Protein AF-A0AAN6IJQ5-F1 (afdb_monomer)

Sequence (77 aa):
PTIVERVSFLAWKDEAFDFWNAWARVYDRASPAAALLRAFSDEWYLVNVVENNFQKDSASIFELFDGLGQPLPEKAQ

Mean predicted aligned error: 6.29 Å

Solvent-accessible surface area (backbone atoms only — not comparable to full-atom values): 5094 Å² total; per-residue (Å²): 139,89,82,91,53,71,69,63,50,63,68,44,45,61,61,60,41,47,50,34,53,57,56,21,66,78,40,59,80,88,35,71,65,21,49,54,30,43,44,52,55,74,74,56,84,91,83,88,86,81,78,84,64,77,86,53,65,84,66,59,64,55,59,78,56,65,72,68,90,56,80,78,78,76,78,83,128

Radius of gyration: 17.77 Å; Cα contacts (8 Å, |Δi|>4): 29; chains: 1; bounding box: 36×43×39 Å

Secondary structure (DSSP, 8-state):
-----HHHHHHHHHHHHHHHHHHHTTS-TTSHHHHHHHHHHHHPPP-------TTS-GGGGGGGGTTTTSPPPP---

pLDDT: mean 89.61, std 10.61, range [41.25, 97.81]

Foldseek 3Di:
DDDDDPVVCVVCVVVVLVVLVVVLVVDDCPDPSSVVSNCCSVPDDDDDDDDPPPVDDPCVSCVVCVCPPPPDPDDDD

Structure (mmCIF, N/CA/C/O backbone):
data_AF-A0AAN6IJQ5-F1
#
_entry.id   AF-A0AAN6IJQ5-F1
#
loop_
_atom_site.group_PDB
_atom_site.id
_atom_site.type_symbol
_atom_site.label_atom_id
_atom_site.label_alt_id
_atom_site.label_comp_id
_atom_site.label_asym_id
_atom_site.label_entity_id
_atom_site.label_seq_id
_atom_site.pdbx_PDB_ins_code
_atom_site.Cartn_x
_atom_site.Cartn_y
_atom_site.Cartn_z
_atom_site.occupancy
_atom_site.B_iso_or_equiv
_atom_site.auth_seq_id
_atom_site.auth_comp_id
_atom_site.auth_asym_id
_atom_site.auth_atom_id
_atom_site.pdbx_PDB_model_num
ATOM 1 N N . PRO A 1 1 ? -20.441 14.268 5.369 1.00 55.75 1 PRO A N 1
ATOM 2 C CA . PRO A 1 1 ? -20.298 12.945 6.024 1.00 55.75 1 PRO A CA 1
ATOM 3 C C . PRO A 1 1 ? -19.421 12.066 5.130 1.00 55.75 1 PRO A C 1
ATOM 5 O O . PRO A 1 1 ? -19.635 12.084 3.923 1.00 55.75 1 PRO A O 1
ATOM 8 N N . THR A 1 2 ? -18.432 11.371 5.693 1.00 83.25 2 THR A N 1
ATOM 9 C CA . THR A 1 2 ? -17.525 10.482 4.944 1.00 83.25 2 THR A CA 1
ATOM 10 C C . THR A 1 2 ? -17.906 9.042 5.265 1.00 83.25 2 THR A C 1
ATOM 12 O O . THR A 1 2 ? -18.018 8.699 6.438 1.00 83.25 2 THR A O 1
ATOM 15 N N . ILE A 1 3 ? -18.160 8.223 4.245 1.00 86.06 3 ILE A N 1
ATOM 16 C CA . ILE A 1 3 ? -18.639 6.841 4.390 1.00 86.06 3 ILE A CA 1
ATOM 17 C C . ILE A 1 3 ? -17.670 5.918 3.651 1.00 86.06 3 ILE A C 1
ATOM 19 O O . ILE A 1 3 ? -17.225 6.247 2.553 1.00 86.06 3 ILE A O 1
ATOM 23 N N . VAL A 1 4 ? -17.358 4.767 4.247 1.00 86.44 4 VAL A N 1
ATOM 24 C CA . VAL A 1 4 ? -16.584 3.700 3.603 1.00 86.44 4 VAL A CA 1
ATOM 25 C C . VAL A 1 4 ? -17.557 2.652 3.078 1.00 86.44 4 VAL A C 1
ATOM 27 O O . VAL A 1 4 ? -18.319 2.067 3.844 1.00 86.44 4 VAL A O 1
ATOM 30 N N . GLU A 1 5 ? -17.536 2.413 1.769 1.00 92.56 5 GLU A N 1
ATOM 31 C CA . GLU A 1 5 ? -18.428 1.466 1.105 1.00 92.56 5 GLU A CA 1
ATOM 32 C C . GLU A 1 5 ? -17.643 0.536 0.177 1.00 92.56 5 GLU A C 1
ATOM 34 O O . GLU A 1 5 ? -16.758 0.964 -0.566 1.00 92.56 5 GLU A O 1
ATOM 39 N N . ARG A 1 6 ? -18.011 -0.750 0.178 1.00 92.31 6 ARG A N 1
ATOM 40 C CA . ARG A 1 6 ? -17.360 -1.786 -0.633 1.00 92.31 6 ARG A CA 1
ATOM 41 C C . ARG A 1 6 ? -17.385 -1.486 -2.133 1.00 92.31 6 ARG A C 1
ATOM 43 O O . ARG A 1 6 ? -16.377 -1.705 -2.795 1.00 92.31 6 ARG A O 1
ATOM 50 N N . VAL A 1 7 ? -18.520 -1.041 -2.676 1.00 92.56 7 VAL A N 1
ATOM 51 C CA . VAL A 1 7 ? -18.661 -0.785 -4.123 1.00 92.56 7 VAL A CA 1
ATOM 52 C C . VAL A 1 7 ? -17.731 0.348 -4.544 1.00 92.56 7 VAL A C 1
ATOM 54 O O . VAL A 1 7 ? -16.947 0.180 -5.475 1.00 92.56 7 VAL A O 1
ATOM 57 N N . SER A 1 8 ? -17.753 1.448 -3.792 1.00 93.75 8 SER A N 1
ATOM 58 C CA . SER A 1 8 ? -16.856 2.586 -3.990 1.00 93.75 8 SER A CA 1
ATOM 59 C C . SER A 1 8 ? -15.377 2.181 -3.886 1.00 93.75 8 SER A C 1
ATOM 61 O O . SER A 1 8 ? -14.574 2.564 -4.730 1.00 93.75 8 SER A O 1
ATOM 63 N N . PHE A 1 9 ? -15.014 1.338 -2.912 1.00 94.94 9 PHE A N 1
ATOM 64 C CA . PHE A 1 9 ? -13.642 0.842 -2.762 1.00 94.94 9 PHE A CA 1
ATOM 65 C C . PHE A 1 9 ? -13.191 -0.040 -3.935 1.00 94.94 9 PHE A C 1
ATOM 67 O O . PHE A 1 9 ? -12.079 0.115 -4.429 1.00 94.94 9 PHE A O 1
ATOM 74 N N . LEU A 1 10 ? -14.052 -0.945 -4.412 1.00 93.25 10 LEU A N 1
ATOM 75 C CA . LEU A 1 10 ? -13.737 -1.797 -5.561 1.00 93.25 10 LEU A CA 1
ATOM 76 C C . LEU A 1 10 ? -13.628 -1.002 -6.864 1.00 93.25 10 LEU A C 1
ATOM 78 O O . LEU A 1 10 ? -12.793 -1.351 -7.690 1.00 93.25 10 LEU A O 1
ATOM 82 N N . ALA A 1 11 ? -14.431 0.051 -7.034 1.00 93.50 11 ALA A N 1
ATOM 83 C CA . ALA A 1 11 ? -14.312 0.959 -8.172 1.00 93.50 11 ALA A CA 1
ATOM 84 C C . ALA A 1 11 ? -13.004 1.766 -8.124 1.00 93.50 11 ALA A C 1
ATOM 86 O O . ALA A 1 11 ? -12.381 1.990 -9.155 1.00 93.50 11 ALA A O 1
ATOM 87 N N . TRP A 1 12 ? -12.568 2.167 -6.927 1.00 95.38 12 TRP A N 1
ATOM 88 C CA . TRP A 1 12 ? -11.331 2.922 -6.734 1.00 95.38 12 TRP A CA 1
ATOM 89 C C . TRP A 1 12 ? -10.056 2.062 -6.797 1.00 95.38 12 TRP A C 1
ATOM 91 O O . TRP A 1 12 ? -8.991 2.582 -7.122 1.00 95.38 12 TRP A O 1
ATOM 101 N N . LYS A 1 13 ? -10.126 0.750 -6.518 1.00 94.44 13 LYS A N 1
ATOM 102 C CA . LYS A 1 13 ? -8.919 -0.097 -6.417 1.00 94.44 13 LYS A CA 1
ATOM 103 C C . LYS A 1 13 ? -8.058 -0.067 -7.682 1.00 94.44 13 LYS A C 1
ATOM 105 O O . LYS A 1 13 ? -6.840 -0.122 -7.571 1.00 94.44 13 LYS A O 1
ATOM 110 N N . ASP A 1 14 ? -8.682 -0.018 -8.859 1.00 93.44 14 ASP A N 1
ATOM 111 C CA . ASP A 1 14 ? -7.961 -0.090 -10.133 1.00 93.44 14 ASP A CA 1
ATOM 112 C C . ASP A 1 14 ? -7.108 1.170 -10.328 1.00 93.44 14 ASP A C 1
ATOM 114 O O . ASP A 1 14 ? -5.924 1.074 -10.642 1.00 93.44 14 ASP A O 1
ATOM 118 N N . GLU A 1 15 ? -7.666 2.340 -10.001 1.00 94.88 15 GLU A N 1
ATOM 119 C CA . GLU A 1 15 ? -6.923 3.602 -9.959 1.00 94.88 15 GLU A CA 1
ATOM 120 C C . GLU A 1 15 ? -5.801 3.559 -8.912 1.00 94.88 15 GLU A C 1
ATOM 122 O O . GLU A 1 15 ? -4.673 3.970 -9.187 1.00 94.88 15 GLU A O 1
ATOM 127 N N . ALA A 1 16 ? -6.084 3.017 -7.723 1.00 93.81 16 ALA A N 1
ATOM 128 C CA . ALA A 1 16 ? -5.087 2.883 -6.667 1.00 93.81 16 ALA A CA 1
ATOM 129 C C . ALA A 1 16 ? -3.875 2.052 -7.126 1.00 93.81 16 ALA A C 1
ATOM 131 O O . ALA A 1 16 ? -2.733 2.473 -6.936 1.00 93.81 16 ALA A O 1
ATOM 132 N N . PHE A 1 17 ? -4.115 0.899 -7.758 1.00 93.94 17 PHE A N 1
ATOM 133 C CA . PHE A 1 17 ? -3.060 0.017 -8.259 1.00 93.94 17 PHE A CA 1
ATOM 134 C C . PHE A 1 17 ? -2.265 0.632 -9.422 1.00 93.94 17 PHE A C 1
ATOM 136 O O . PHE A 1 17 ? -1.049 0.436 -9.512 1.00 93.94 17 PHE A O 1
ATOM 143 N N . ASP A 1 18 ? -2.903 1.448 -10.261 1.00 94.50 18 ASP A N 1
ATOM 144 C CA . ASP A 1 18 ? -2.234 2.143 -11.361 1.00 94.50 18 ASP A CA 1
ATOM 145 C C . ASP A 1 18 ? -1.198 3.181 -10.900 1.00 94.50 18 ASP A C 1
ATOM 147 O O . ASP A 1 18 ? -0.233 3.451 -11.628 1.00 94.50 18 ASP A O 1
ATOM 151 N N . PHE A 1 19 ? -1.307 3.723 -9.680 1.00 95.62 19 PHE A N 1
ATOM 152 C CA . PHE A 1 19 ? -0.303 4.659 -9.160 1.00 95.62 19 PHE A CA 1
ATOM 153 C C . PHE A 1 19 ? 1.086 4.033 -9.022 1.00 95.62 19 PHE A C 1
ATOM 155 O O . PHE A 1 19 ? 2.079 4.686 -9.356 1.00 95.62 19 PHE A O 1
ATOM 162 N N . TRP A 1 20 ? 1.190 2.769 -8.599 1.00 94.94 20 TRP A N 1
ATOM 163 C CA . TRP A 1 20 ? 2.484 2.079 -8.528 1.00 94.94 20 TRP A CA 1
ATOM 164 C C . TRP A 1 20 ? 3.107 1.911 -9.915 1.00 94.94 20 TRP A C 1
ATOM 166 O O . TRP A 1 20 ? 4.303 2.157 -10.096 1.00 94.94 20 TRP A O 1
ATOM 176 N N . ASN A 1 21 ? 2.288 1.599 -10.921 1.00 92.75 21 ASN A N 1
ATOM 177 C CA . ASN A 1 21 ? 2.724 1.524 -12.313 1.00 92.75 21 ASN A CA 1
ATOM 178 C C . ASN A 1 21 ? 3.183 2.882 -12.854 1.00 92.75 21 ASN A C 1
ATOM 180 O O . ASN A 1 21 ? 4.177 2.955 -13.582 1.00 92.75 21 ASN A O 1
ATOM 184 N N . ALA A 1 22 ? 2.485 3.963 -12.502 1.00 95.69 22 ALA A N 1
ATOM 185 C CA . ALA A 1 22 ? 2.886 5.318 -12.861 1.00 95.69 22 ALA A CA 1
ATOM 186 C C . ALA A 1 22 ? 4.219 5.700 -12.200 1.00 95.69 22 ALA A C 1
ATOM 188 O O . ALA A 1 22 ? 5.115 6.209 -12.876 1.00 95.69 22 ALA A O 1
ATOM 189 N N . TRP A 1 23 ? 4.394 5.383 -10.915 1.00 96.00 23 TRP A N 1
ATOM 190 C CA . TRP A 1 23 ? 5.636 5.640 -10.188 1.00 96.00 23 TRP A CA 1
ATOM 191 C C . TRP A 1 23 ? 6.811 4.835 -10.761 1.00 96.00 23 TRP A C 1
ATOM 193 O O . TRP A 1 23 ? 7.898 5.380 -10.966 1.00 96.00 23 TRP A O 1
ATOM 203 N N . ALA A 1 24 ? 6.595 3.571 -11.139 1.00 96.25 24 ALA A N 1
ATOM 204 C CA . ALA A 1 24 ? 7.628 2.727 -11.739 1.00 96.25 24 ALA A CA 1
ATOM 205 C C . ALA A 1 24 ? 8.229 3.319 -13.029 1.00 96.25 24 ALA A C 1
ATOM 207 O O . ALA A 1 24 ? 9.389 3.050 -13.338 1.00 96.25 24 ALA A O 1
ATOM 208 N N . ARG A 1 25 ? 7.472 4.140 -13.775 1.00 95.31 25 ARG A N 1
ATOM 209 C CA . ARG A 1 25 ? 7.921 4.782 -15.028 1.00 95.31 25 ARG A CA 1
ATOM 210 C C . ARG A 1 25 ? 8.927 5.916 -14.820 1.00 95.31 25 ARG A C 1
ATOM 212 O O . ARG A 1 25 ? 9.547 6.333 -15.792 1.00 95.31 25 ARG A O 1
ATOM 219 N N . VAL A 1 26 ? 9.085 6.413 -13.592 1.00 97.00 26 VAL A N 1
ATOM 220 C CA . VAL A 1 26 ? 10.082 7.447 -13.256 1.00 97.00 26 VAL A CA 1
ATOM 221 C C . VAL A 1 26 ? 11.502 6.868 -13.243 1.00 97.00 26 VAL A C 1
ATO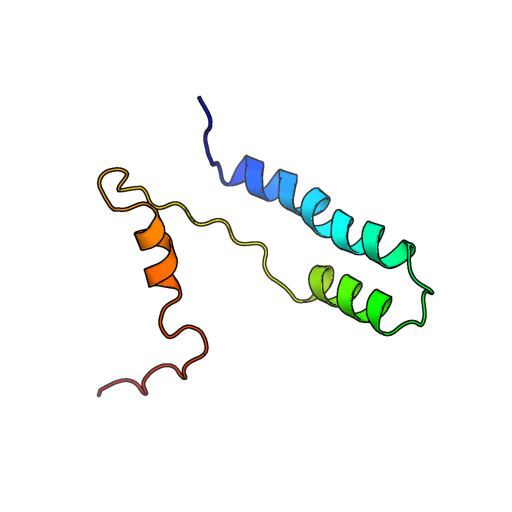M 223 O O . VAL A 1 26 ? 12.475 7.591 -13.445 1.00 97.00 26 VAL A O 1
ATOM 226 N N . TYR A 1 27 ? 11.628 5.559 -13.031 1.00 97.06 27 TYR A N 1
ATOM 227 C CA . TYR A 1 27 ? 12.903 4.855 -13.007 1.00 97.06 27 TYR A CA 1
ATOM 228 C C . TYR A 1 27 ? 13.204 4.203 -14.357 1.00 97.06 27 TYR A C 1
ATOM 230 O O . TYR A 1 27 ? 12.307 3.946 -15.162 1.00 97.06 27 TYR A O 1
ATOM 238 N N . ASP A 1 28 ? 14.477 3.866 -14.583 1.00 97.00 28 ASP A N 1
ATOM 239 C CA . ASP A 1 28 ? 14.844 3.018 -15.715 1.00 97.00 28 ASP A CA 1
ATOM 240 C C . ASP A 1 28 ? 14.046 1.707 -15.660 1.00 97.00 28 ASP A C 1
ATOM 242 O O . ASP A 1 28 ? 13.908 1.085 -14.599 1.00 97.00 28 ASP A O 1
ATOM 246 N N . ARG A 1 29 ? 13.516 1.279 -16.809 1.00 92.88 29 ARG A N 1
ATOM 247 C CA . ARG A 1 29 ? 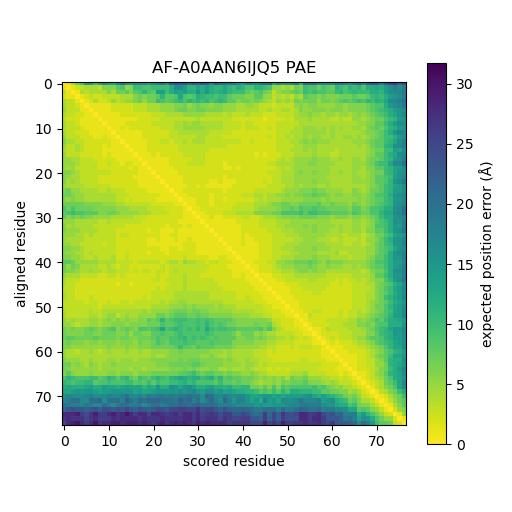12.639 0.108 -16.907 1.00 92.88 29 ARG A CA 1
ATOM 248 C C . ARG A 1 29 ? 13.296 -1.159 -16.356 1.00 92.88 29 ARG A C 1
ATOM 250 O O . ARG A 1 29 ? 12.577 -1.975 -15.778 1.00 92.88 29 ARG A O 1
ATOM 257 N N . ALA A 1 30 ? 14.606 -1.324 -16.530 1.00 95.06 30 ALA A N 1
ATOM 258 C CA . ALA A 1 30 ? 15.364 -2.483 -16.066 1.00 95.06 30 ALA A CA 1
ATOM 259 C C . ALA A 1 30 ? 15.886 -2.327 -14.627 1.00 95.06 30 ALA A C 1
ATOM 261 O O . ALA A 1 30 ? 16.528 -3.237 -14.103 1.00 95.06 30 ALA A O 1
ATOM 262 N N . SER A 1 31 ? 15.625 -1.193 -13.971 1.00 97.81 31 SER A N 1
ATOM 263 C CA . SER A 1 31 ? 16.097 -0.968 -12.608 1.00 97.81 31 SER A CA 1
ATOM 264 C C . SER A 1 31 ? 15.390 -1.880 -11.591 1.00 97.81 31 SER A C 1
ATOM 266 O O . SER A 1 31 ? 14.186 -2.139 -11.715 1.00 97.81 31 SER A O 1
ATOM 268 N N . PRO A 1 32 ? 16.095 -2.298 -10.522 1.00 97.50 32 PRO A N 1
ATOM 269 C CA . PRO A 1 32 ? 15.478 -3.010 -9.403 1.00 97.50 32 PRO A CA 1
ATOM 270 C C . PRO A 1 32 ? 14.320 -2.233 -8.760 1.00 97.50 32 PRO A C 1
ATOM 272 O O . PRO A 1 32 ? 13.328 -2.832 -8.357 1.00 97.50 32 PRO A O 1
ATOM 275 N N . ALA A 1 33 ? 14.406 -0.898 -8.717 1.00 96.88 33 ALA A N 1
ATOM 276 C CA . ALA A 1 33 ? 13.352 -0.041 -8.177 1.00 96.88 33 ALA A CA 1
ATOM 277 C C . ALA A 1 33 ? 12.056 -0.121 -9.003 1.00 96.88 33 ALA A C 1
ATOM 279 O O . ALA A 1 33 ? 10.977 -0.298 -8.440 1.00 96.88 33 ALA A O 1
ATOM 280 N N . ALA A 1 34 ? 12.153 -0.060 -10.338 1.00 96.50 34 ALA A N 1
ATOM 281 C CA . ALA A 1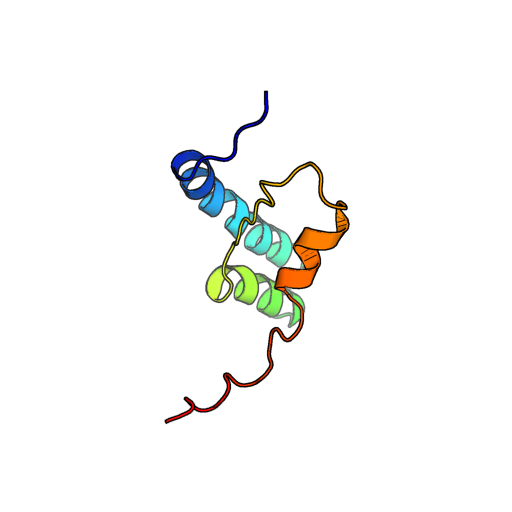 34 ? 10.992 -0.217 -11.213 1.00 96.50 34 ALA A CA 1
ATOM 282 C C . ALA A 1 34 ? 10.369 -1.618 -11.103 1.00 96.50 34 ALA A C 1
ATOM 284 O O . ALA A 1 34 ? 9.150 -1.753 -11.194 1.00 96.50 34 ALA A O 1
ATOM 285 N N . ALA A 1 35 ? 11.190 -2.658 -10.922 1.00 96.38 35 ALA A N 1
ATOM 286 C CA . ALA A 1 35 ? 10.709 -4.022 -10.710 1.00 96.38 35 ALA A CA 1
ATOM 287 C C . 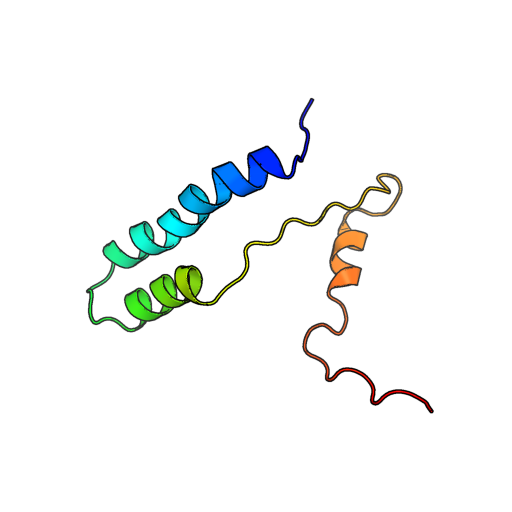ALA A 1 35 ? 9.949 -4.162 -9.381 1.00 96.38 35 ALA A C 1
ATOM 289 O O . ALA A 1 35 ? 8.843 -4.692 -9.383 1.00 96.38 35 ALA A O 1
ATOM 290 N N . LEU A 1 36 ? 10.490 -3.617 -8.286 1.00 95.75 36 LEU A N 1
ATOM 291 C CA . LEU A 1 36 ? 9.833 -3.618 -6.976 1.00 95.75 36 LEU A CA 1
ATOM 292 C C . LEU A 1 36 ? 8.477 -2.899 -7.009 1.00 95.75 36 LEU A C 1
ATOM 294 O O . LEU A 1 36 ? 7.498 -3.406 -6.473 1.00 95.75 36 LEU A O 1
ATOM 298 N N . LEU A 1 37 ? 8.403 -1.738 -7.666 1.00 95.81 37 LEU A N 1
ATOM 299 C CA . LEU A 1 37 ? 7.154 -0.979 -7.758 1.00 95.81 37 LEU A CA 1
ATOM 300 C C . LEU A 1 37 ? 6.064 -1.730 -8.534 1.00 95.81 37 LEU A C 1
ATOM 302 O O . LEU A 1 37 ? 4.911 -1.698 -8.122 1.00 95.81 37 LEU A O 1
ATOM 306 N N . ARG A 1 38 ? 6.424 -2.447 -9.606 1.00 94.81 38 ARG A N 1
ATOM 307 C CA . ARG A 1 38 ? 5.483 -3.320 -10.331 1.00 94.81 38 ARG A CA 1
ATOM 308 C C . ARG A 1 38 ? 5.047 -4.527 -9.495 1.00 94.81 38 ARG A C 1
ATOM 310 O O . ARG A 1 38 ? 3.882 -4.891 -9.519 1.00 94.81 38 ARG A O 1
ATOM 317 N N . ALA A 1 39 ? 5.939 -5.098 -8.686 1.00 95.75 39 ALA A N 1
ATOM 318 C CA . ALA A 1 39 ? 5.568 -6.199 -7.796 1.00 95.75 39 ALA A CA 1
ATOM 319 C C . ALA A 1 39 ? 4.487 -5.791 -6.773 1.00 95.75 39 A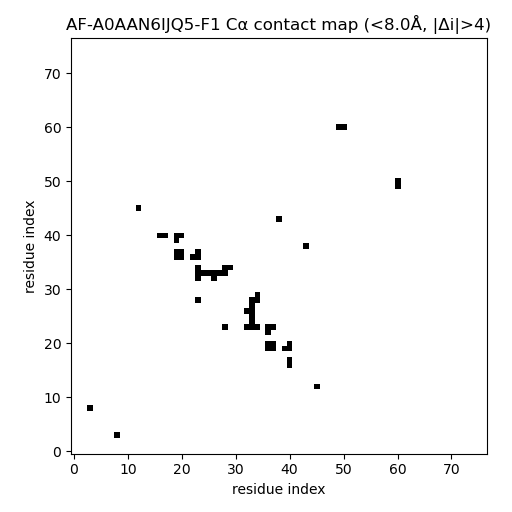LA A C 1
ATOM 321 O O . ALA A 1 39 ? 3.626 -6.602 -6.440 1.00 95.75 39 ALA A O 1
ATOM 322 N N . PHE A 1 40 ? 4.460 -4.529 -6.320 1.00 94.12 40 PHE A N 1
ATOM 323 C CA . PHE A 1 40 ? 3.369 -4.048 -5.462 1.00 94.12 40 PHE A CA 1
A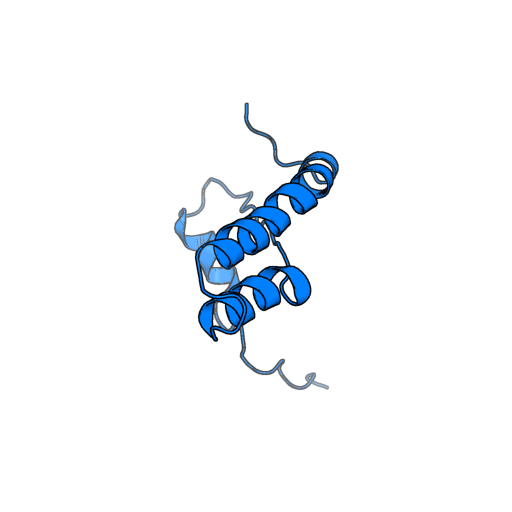TOM 324 C C . PHE A 1 40 ? 2.007 -4.086 -6.157 1.00 94.12 40 PHE A C 1
ATOM 326 O O . PHE A 1 40 ? 1.022 -4.435 -5.511 1.00 94.12 40 PHE A O 1
ATOM 333 N N . SER A 1 41 ? 1.925 -3.751 -7.450 1.00 89.56 41 SER A N 1
ATOM 334 C CA . SER A 1 41 ? 0.643 -3.825 -8.159 1.00 89.56 41 SER A CA 1
ATOM 335 C C . SER A 1 41 ? 0.183 -5.251 -8.425 1.00 89.56 41 SER A C 1
ATOM 337 O O . SER A 1 41 ? -1.019 -5.500 -8.479 1.00 89.56 41 SER A O 1
ATOM 339 N N . ASP A 1 42 ? 1.130 -6.174 -8.579 1.00 91.88 42 ASP A N 1
ATOM 340 C CA . ASP A 1 42 ? 0.851 -7.517 -9.083 1.00 91.88 42 ASP A CA 1
ATOM 341 C C . ASP A 1 42 ? 0.654 -8.545 -7.955 1.00 91.88 42 ASP A C 1
ATOM 343 O O . ASP A 1 42 ? -0.096 -9.508 -8.118 1.00 91.88 42 ASP A O 1
ATOM 347 N N . GLU A 1 43 ? 1.315 -8.354 -6.808 1.00 95.44 43 GLU A N 1
ATOM 348 C CA . GLU A 1 43 ? 1.418 -9.374 -5.754 1.00 95.44 43 GLU A CA 1
ATOM 349 C C . GLU A 1 43 ? 0.773 -8.966 -4.417 1.00 95.44 43 GLU A C 1
ATOM 351 O O . GLU A 1 43 ? 0.549 -9.824 -3.559 1.00 95.44 43 GLU A O 1
ATOM 356 N N . TRP A 1 44 ? 0.479 -7.678 -4.200 1.00 94.50 44 TRP A N 1
ATOM 357 C CA . TRP A 1 44 ? 0.021 -7.175 -2.899 1.00 94.50 44 TRP A CA 1
ATOM 358 C C . TRP A 1 44 ? -1.490 -6.942 -2.855 1.00 94.50 44 TRP A C 1
ATOM 360 O O . TRP A 1 44 ? -2.144 -6.658 -3.856 1.00 94.50 44 TRP A O 1
ATOM 370 N N . TYR A 1 45 ? -2.051 -7.017 -1.647 1.00 93.50 45 TYR A N 1
ATOM 371 C CA . TYR A 1 45 ? -3.455 -6.704 -1.397 1.00 93.50 45 TYR A CA 1
ATOM 372 C C . TYR A 1 45 ? -3.626 -5.263 -0.923 1.00 93.50 45 TYR A C 1
ATOM 374 O O . TYR A 1 45 ? -2.925 -4.799 -0.025 1.00 93.50 45 TYR A O 1
ATOM 382 N N . LEU A 1 46 ? -4.637 -4.588 -1.467 1.00 94.38 46 LEU A N 1
ATOM 383 C CA . LEU A 1 46 ? -5.118 -3.312 -0.955 1.00 94.38 46 LEU A CA 1
ATOM 384 C C . LEU A 1 46 ? -6.187 -3.570 0.113 1.00 94.38 46 LEU A C 1
ATOM 386 O O . LEU A 1 46 ? -7.238 -4.145 -0.178 1.00 94.38 46 LEU A O 1
ATOM 390 N N . VAL A 1 47 ? -5.918 -3.151 1.349 1.00 93.69 47 VAL A N 1
ATOM 391 C CA . VAL A 1 47 ? -6.768 -3.434 2.514 1.00 93.69 47 VAL A CA 1
ATOM 392 C C . VAL A 1 47 ? -7.252 -2.128 3.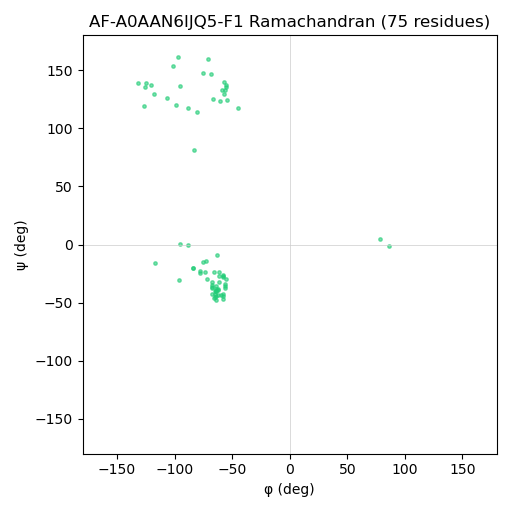136 1.00 93.69 47 VAL A C 1
ATOM 394 O O . VAL A 1 47 ? -6.484 -1.184 3.297 1.00 93.69 47 VAL A O 1
ATOM 397 N N . ASN A 1 48 ? -8.530 -2.086 3.506 1.00 93.38 48 ASN A N 1
ATOM 398 C CA . ASN A 1 48 ? -9.127 -1.010 4.291 1.00 93.38 48 ASN A CA 1
ATOM 399 C C . ASN A 1 48 ? -9.632 -1.596 5.618 1.00 93.38 48 ASN A C 1
ATOM 401 O O . ASN A 1 48 ? -10.327 -2.613 5.613 1.00 93.38 48 ASN A O 1
ATOM 405 N N . VAL A 1 49 ? -9.265 -0.968 6.736 1.00 92.19 49 VAL A N 1
ATOM 406 C CA . VAL A 1 49 ? -9.655 -1.366 8.094 1.00 92.19 49 VAL A CA 1
ATOM 407 C C . VAL A 1 49 ? -10.294 -0.168 8.787 1.00 92.19 49 VAL A C 1
ATOM 409 O O . VAL A 1 49 ? -9.768 0.941 8.727 1.00 92.19 49 VAL A O 1
ATOM 412 N N . VAL A 1 50 ? -11.416 -0.402 9.467 1.00 91.31 50 VAL A N 1
ATOM 413 C CA . VAL A 1 50 ? -12.150 0.621 10.221 1.00 91.31 50 VAL A CA 1
ATOM 414 C C . VAL A 1 50 ? -12.352 0.134 11.655 1.00 91.31 50 VAL A C 1
ATOM 416 O O . VAL A 1 50 ? -13.009 -0.885 11.869 1.00 91.31 50 VAL A O 1
ATOM 419 N N . GLU A 1 51 ? -11.822 0.872 12.635 1.00 92.50 51 GLU A N 1
ATOM 420 C CA . GLU A 1 51 ? -12.210 0.721 14.043 1.00 92.50 51 GLU A CA 1
ATOM 421 C C . GLU A 1 51 ? -13.528 1.474 14.259 1.00 92.50 51 GLU A C 1
ATOM 423 O O . GLU A 1 51 ? -13.609 2.693 14.105 1.00 92.50 51 GLU A O 1
ATOM 428 N N . ASN A 1 52 ? -14.586 0.726 14.567 1.00 91.19 52 ASN A N 1
ATOM 429 C CA . ASN A 1 52 ? -15.929 1.276 14.746 1.00 91.19 52 ASN A CA 1
ATOM 430 C C . ASN A 1 52 ? -16.139 1.826 16.164 1.00 91.19 52 ASN A C 1
ATOM 432 O O . ASN A 1 52 ? -17.038 2.640 16.388 1.00 91.19 52 ASN A O 1
ATOM 436 N N . ASN A 1 53 ? -15.327 1.394 17.131 1.00 92.75 53 ASN A N 1
ATOM 437 C CA . ASN A 1 53 ? -15.380 1.879 18.498 1.00 92.75 53 ASN A CA 1
ATOM 438 C C . ASN A 1 53 ? -14.603 3.192 18.648 1.00 92.75 53 ASN A C 1
ATOM 440 O O . ASN A 1 53 ? -13.483 3.231 19.149 1.00 92.75 53 ASN A O 1
ATOM 444 N N . PHE A 1 54 ? -15.256 4.289 18.271 1.00 90.31 54 PHE A N 1
ATOM 445 C CA . PHE A 1 54 ? -14.711 5.647 18.354 1.00 90.31 54 PHE A CA 1
ATOM 446 C C . PHE A 1 54 ? -14.408 6.137 19.783 1.00 90.31 54 PHE A C 1
ATOM 448 O O . PHE A 1 54 ? -13.848 7.218 19.943 1.00 90.31 54 PHE A O 1
ATOM 455 N N . GLN A 1 55 ? -14.818 5.395 20.820 1.00 94.81 55 GLN A N 1
ATOM 456 C CA . GLN A 1 55 ? -14.507 5.719 22.216 1.00 94.81 55 GLN A CA 1
ATOM 457 C C . GLN A 1 55 ? -13.137 5.191 22.646 1.00 94.81 55 GLN A C 1
ATOM 459 O O . GLN A 1 55 ? -12.599 5.651 23.653 1.00 94.81 55 GLN A O 1
ATOM 464 N N . LYS A 1 56 ? -12.591 4.205 21.925 1.00 93.12 56 LYS A N 1
ATOM 465 C CA . LYS A 1 56 ? -11.241 3.707 22.176 1.00 93.12 56 LYS A CA 1
ATOM 466 C C . LYS A 1 56 ? -10.197 4.731 21.757 1.00 93.12 56 LYS A C 1
ATOM 468 O O . LYS A 1 56 ? -10.445 5.607 20.930 1.00 93.12 56 LYS A O 1
ATOM 473 N N . ASP A 1 57 ? -9.003 4.565 22.313 1.00 93.69 57 ASP A N 1
ATOM 474 C CA . ASP A 1 57 ? -7.837 5.305 21.860 1.00 93.69 57 ASP A CA 1
ATOM 475 C C . ASP A 1 57 ? -7.590 5.062 20.364 1.00 93.69 57 ASP A C 1
ATOM 477 O O . ASP A 1 57 ? -7.718 3.937 19.870 1.00 93.69 57 ASP A O 1
ATOM 481 N N . SER A 1 58 ? -7.222 6.120 19.642 1.00 87.06 58 SER A N 1
ATOM 482 C CA . SER A 1 58 ? -6.967 6.061 18.199 1.00 87.06 58 SER A CA 1
ATOM 483 C C . SER A 1 58 ? -5.880 5.055 17.804 1.00 87.06 58 SER A C 1
ATOM 485 O O . SER A 1 58 ? -5.916 4.531 16.693 1.00 87.06 58 SER A O 1
ATOM 487 N N . ALA A 1 59 ? -4.940 4.751 18.703 1.00 91.69 59 ALA A N 1
ATOM 488 C CA . ALA A 1 59 ? -3.884 3.780 18.466 1.00 91.69 59 ALA A CA 1
ATOM 489 C C . ALA A 1 59 ? -4.373 2.324 18.541 1.00 91.69 59 ALA A C 1
ATOM 491 O O . ALA A 1 59 ? -3.687 1.437 18.040 1.00 91.69 59 ALA A O 1
ATOM 492 N N . SER A 1 60 ? -5.562 2.062 19.098 1.00 92.88 60 SER A N 1
ATOM 493 C CA . SER A 1 60 ? -6.079 0.693 19.270 1.00 92.88 60 SER A CA 1
ATOM 494 C C . SER A 1 60 ? -6.281 -0.065 17.953 1.00 92.88 60 SER A C 1
ATOM 496 O O . SER A 1 60 ? -6.212 -1.290 17.935 1.00 92.88 60 SER A O 1
ATOM 498 N N . ILE A 1 61 ? -6.449 0.635 16.823 1.00 93.00 61 ILE A N 1
ATOM 499 C CA . ILE A 1 61 ? -6.501 -0.003 15.499 1.00 93.00 61 ILE A CA 1
ATOM 500 C C . ILE A 1 61 ? -5.200 -0.747 15.156 1.00 93.00 61 ILE A C 1
ATOM 502 O O . ILE A 1 61 ? -5.232 -1.708 14.389 1.00 93.00 61 ILE A O 1
ATOM 506 N N . PHE A 1 62 ? -4.061 -0.328 15.720 1.00 91.75 62 PHE A N 1
ATOM 507 C CA . PHE A 1 62 ? -2.766 -0.947 15.448 1.00 91.75 62 PHE A CA 1
ATOM 508 C C . PHE A 1 62 ? -2.554 -2.257 16.205 1.00 91.75 62 PHE A C 1
ATOM 510 O O . PHE A 1 62 ? -1.807 -3.099 15.716 1.00 91.75 62 PHE A O 1
ATOM 517 N N . GLU A 1 63 ? -3.267 -2.472 17.315 1.00 91.81 63 GLU A N 1
ATOM 518 C CA . GLU A 1 63 ? -3.229 -3.727 18.083 1.00 91.81 63 GLU A CA 1
ATOM 519 C C . GLU A 1 63 ? -3.635 -4.932 17.214 1.00 91.81 63 GLU A C 1
ATOM 521 O O . GLU A 1 63 ? -3.168 -6.047 17.423 1.00 91.81 63 GLU A O 1
ATOM 526 N N . LEU A 1 64 ? -4.457 -4.712 16.176 1.00 87.69 64 LEU A N 1
ATOM 527 C CA . LEU A 1 64 ? -4.805 -5.731 15.177 1.00 87.69 64 LEU A CA 1
ATOM 528 C C . LEU A 1 64 ? -3.571 -6.348 14.496 1.00 87.69 64 LEU A C 1
ATOM 530 O O . LEU A 1 64 ? -3.624 -7.490 14.040 1.00 87.69 64 LEU A O 1
ATOM 534 N N . PHE A 1 65 ? -2.486 -5.586 14.378 1.00 89.81 65 PHE A N 1
ATOM 535 C CA . PHE A 1 65 ? -1.264 -6.012 13.705 1.00 89.81 65 PHE A CA 1
ATOM 536 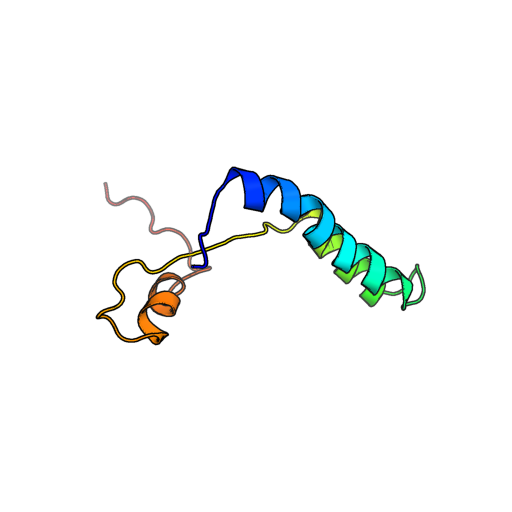C C . PHE A 1 65 ? -0.220 -6.578 14.676 1.00 89.81 65 PHE A C 1
ATOM 538 O O . PHE A 1 65 ? 0.848 -7.011 14.234 1.00 89.81 65 PHE A O 1
ATOM 545 N N . ASP A 1 66 ? -0.519 -6.638 15.975 1.00 90.38 66 ASP A N 1
ATOM 546 C CA . ASP A 1 66 ? 0.367 -7.258 16.953 1.00 90.38 66 ASP A CA 1
ATOM 547 C C . ASP A 1 66 ? 0.462 -8.768 16.692 1.00 90.38 66 ASP A C 1
ATOM 549 O O . ASP A 1 66 ? -0.533 -9.486 16.601 1.00 90.38 66 ASP A O 1
ATOM 553 N N . GLY A 1 67 ? 1.690 -9.267 16.531 1.00 83.62 67 GLY A N 1
ATOM 554 C CA . GLY A 1 67 ? 1.938 -10.670 16.181 1.00 83.62 67 GLY A CA 1
ATOM 555 C C . GLY A 1 67 ? 1.725 -11.010 14.699 1.00 83.62 67 GLY A C 1
ATOM 556 O O . GLY A 1 67 ? 1.869 -12.175 14.322 1.00 83.62 67 GLY A O 1
ATOM 557 N N . LEU A 1 68 ? 1.443 -10.025 13.834 1.00 87.06 68 LEU A N 1
ATOM 558 C CA . LEU A 1 68 ? 1.390 -10.241 12.387 1.00 87.06 68 LEU A CA 1
ATOM 559 C C . LEU A 1 68 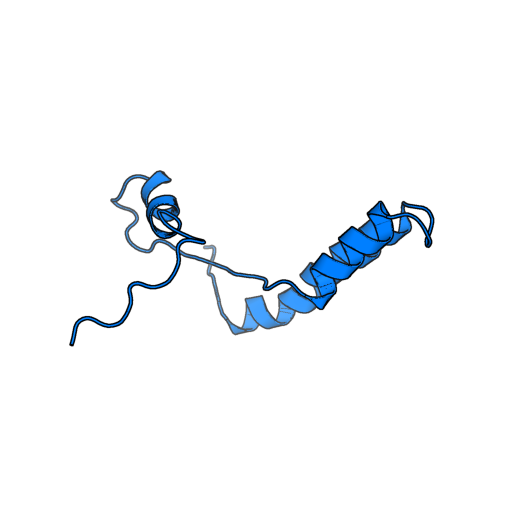? 2.741 -10.780 11.879 1.00 87.06 68 LEU A C 1
ATOM 561 O O . LEU A 1 68 ? 3.805 -10.263 12.216 1.00 87.06 68 LEU A O 1
ATOM 565 N N . GLY A 1 69 ? 2.702 -11.833 11.061 1.00 79.56 69 GLY A N 1
ATOM 566 C CA . GLY A 1 69 ? 3.905 -12.495 10.542 1.00 79.56 69 GLY A CA 1
ATOM 567 C C . GLY A 1 69 ? 4.485 -13.571 11.464 1.00 79.56 69 GLY A C 1
ATOM 568 O O . GLY A 1 69 ? 5.448 -14.235 11.080 1.00 79.56 69 GLY A O 1
ATOM 569 N N . GLN A 1 70 ? 3.894 -13.799 12.642 1.00 82.19 70 GLN A N 1
ATOM 570 C CA . GLN A 1 70 ? 4.181 -15.000 13.419 1.00 82.19 70 GLN A CA 1
ATOM 571 C C . GLN A 1 70 ? 3.476 -16.223 12.805 1.00 82.19 70 GLN A C 1
ATOM 573 O O . GLN A 1 70 ? 2.391 -16.087 12.229 1.00 82.19 70 GLN A O 1
ATOM 578 N N . PRO A 1 71 ? 4.070 -17.427 12.904 1.00 75.94 71 PRO A N 1
ATOM 579 C CA . PRO A 1 71 ? 3.405 -18.658 12.499 1.00 75.94 71 PRO A CA 1
ATOM 580 C C . PRO A 1 71 ? 2.065 -18.800 13.225 1.00 75.94 71 PRO A C 1
ATOM 582 O O . PRO A 1 71 ? 1.989 -18.557 14.431 1.00 75.94 71 PRO A O 1
ATOM 585 N N . LEU A 1 72 ? 1.018 -19.218 12.508 1.00 70.38 72 LEU A N 1
ATOM 586 C CA . LEU A 1 72 ? -0.245 -19.572 13.154 1.00 70.38 72 LEU A CA 1
ATOM 587 C C . LEU A 1 72 ? 0.035 -20.655 14.207 1.00 70.38 72 LEU A C 1
ATOM 589 O O . LEU A 1 72 ? 0.733 -21.622 13.883 1.00 70.38 72 LEU A O 1
ATOM 593 N N . PRO A 1 73 ? -0.484 -20.520 15.440 1.00 70.38 73 PRO A N 1
ATOM 594 C CA . PRO A 1 73 ? -0.314 -21.556 16.444 1.00 70.38 73 PRO A CA 1
ATOM 595 C C . PRO A 1 73 ? -0.873 -22.868 15.894 1.00 70.38 73 PRO A C 1
ATOM 597 O O . PRO A 1 73 ? -1.987 -22.913 15.362 1.00 70.38 73 PRO A O 1
ATOM 600 N N . GLU A 1 74 ? -0.066 -23.926 15.980 1.00 72.69 74 GLU A N 1
ATOM 601 C CA . GLU A 1 74 ? -0.476 -25.272 15.599 1.00 72.69 74 GLU A CA 1
ATOM 602 C C . GLU A 1 74 ? -1.748 -25.596 16.391 1.00 72.69 74 GLU A C 1
ATOM 604 O O . GLU A 1 74 ? -1.779 -25.403 17.608 1.00 72.69 74 GLU A O 1
ATOM 609 N N . LYS A 1 75 ? -2.833 -25.951 15.689 1.00 57.16 75 LYS A N 1
ATOM 610 C CA . LYS A 1 75 ? -4.165 -26.116 16.286 1.00 57.16 75 LYS A CA 1
ATOM 611 C C . LYS A 1 75 ? -4.056 -26.908 17.593 1.00 57.16 75 LYS A C 1
ATOM 613 O O . LYS A 1 75 ? -3.657 -28.069 17.563 1.00 57.16 75 LYS A O 1
ATOM 618 N N . ALA A 1 76 ? -4.428 -26.286 18.713 1.00 54.00 76 ALA A N 1
ATOM 619 C CA . ALA A 1 76 ? -4.626 -27.010 19.960 1.00 54.00 76 ALA A CA 1
ATOM 620 C C . ALA A 1 76 ? -5.742 -28.043 19.731 1.00 54.00 76 ALA A C 1
ATOM 622 O O . ALA A 1 76 ? -6.815 -27.693 19.230 1.00 54.00 76 ALA A O 1
ATOM 623 N N . GLN A 1 77 ? -5.403 -29.302 19.998 1.00 41.25 77 GLN A N 1
ATOM 624 C CA . GLN A 1 77 ? -6.213 -30.498 19.774 1.00 41.25 77 GLN A CA 1
ATOM 625 C C . GLN A 1 77 ? -7.470 -30.530 20.645 1.00 41.25 77 GLN A C 1
ATOM 627 O O . GLN A 1 77 ? -7.396 -30.053 21.801 1.00 41.25 77 GLN A O 1
#